Protein AF-A0A804NRL5-F1 (afdb_monomer_lite)

pLDDT: mean 80.85, std 10.73, range [49.12, 95.56]

Structure (mmCIF, N/CA/C/O backbone):
data_AF-A0A804NRL5-F1
#
_entry.id   AF-A0A804NRL5-F1
#
loop_
_atom_site.group_PDB
_atom_site.id
_atom_site.type_symbol
_atom_site.label_atom_id
_atom_site.label_alt_id
_atom_site.label_comp_id
_atom_site.label_asym_id
_atom_site.label_entity_id
_atom_site.label_seq_id
_atom_site.pdbx_PDB_ins_code
_atom_site.Cartn_x
_atom_site.Cartn_y
_atom_site.Cartn_z
_atom_site.occupancy
_atom_site.B_iso_or_equiv
_atom_site.auth_seq_id
_atom_site.auth_comp_id
_atom_site.auth_asym_id
_atom_site.auth_atom_id
_atom_site.pdbx_PDB_model_num
ATOM 1 N N . MET A 1 1 ? 30.553 -17.348 25.376 1.00 49.12 1 MET A N 1
ATOM 2 C CA . MET A 1 1 ? 30.753 -17.806 23.984 1.00 49.12 1 MET A CA 1
ATOM 3 C C . MET A 1 1 ? 29.526 -17.380 23.199 1.00 49.12 1 MET A C 1
ATOM 5 O O . MET A 1 1 ? 28.440 -17.793 23.583 1.00 49.12 1 MET A O 1
ATOM 9 N N . ALA A 1 2 ? 29.659 -16.495 22.206 1.00 60.78 2 ALA A N 1
ATOM 10 C CA . ALA A 1 2 ? 28.523 -16.126 21.360 1.00 60.78 2 ALA A CA 1
ATOM 11 C C . ALA A 1 2 ? 27.988 -17.386 20.659 1.00 60.78 2 ALA A C 1
ATOM 13 O O . ALA A 1 2 ? 28.780 -18.205 20.186 1.00 60.78 2 ALA A O 1
ATOM 14 N N . ASP A 1 3 ? 26.666 -17.565 20.644 1.00 69.88 3 ASP A N 1
ATOM 15 C CA . ASP A 1 3 ? 26.032 -18.693 19.963 1.00 69.88 3 ASP A CA 1
ATOM 16 C C . ASP A 1 3 ? 26.430 -18.654 18.482 1.00 69.88 3 ASP A C 1
ATOM 18 O O . ASP A 1 3 ? 26.223 -17.655 17.789 1.00 69.88 3 ASP A O 1
ATOM 22 N N . ARG A 1 4 ? 27.010 -19.753 17.990 1.00 70.50 4 ARG A N 1
ATOM 23 C CA . ARG A 1 4 ? 27.468 -19.898 16.603 1.00 70.50 4 ARG A CA 1
ATOM 24 C C . ARG A 1 4 ? 26.329 -19.603 15.609 1.00 70.50 4 ARG A C 1
ATOM 26 O O . ARG A 1 4 ? 26.605 -19.151 14.502 1.00 70.50 4 ARG A O 1
ATOM 33 N N . ARG A 1 5 ? 25.063 -19.773 16.021 1.00 71.38 5 ARG A N 1
ATOM 34 C CA . ARG A 1 5 ? 23.864 -19.420 15.237 1.00 71.38 5 ARG A CA 1
ATOM 35 C C . ARG A 1 5 ? 23.692 -17.912 15.024 1.00 71.38 5 ARG A C 1
ATOM 37 O O . ARG A 1 5 ? 23.237 -17.506 13.956 1.00 71.38 5 ARG A O 1
ATOM 44 N N . ILE A 1 6 ? 24.062 -17.081 16.000 1.00 69.94 6 ILE A N 1
ATOM 45 C CA . ILE A 1 6 ? 23.970 -15.613 15.898 1.00 69.94 6 ILE A CA 1
ATOM 46 C C . ILE A 1 6 ? 24.985 -15.108 14.868 1.00 69.94 6 ILE A C 1
ATOM 48 O O . ILE A 1 6 ? 24.618 -14.356 13.969 1.00 69.94 6 ILE A O 1
ATOM 52 N N . ILE A 1 7 ? 26.215 -15.629 14.914 1.00 69.38 7 ILE A N 1
ATOM 53 C CA . ILE A 1 7 ? 27.290 -15.275 13.971 1.00 69.38 7 ILE A CA 1
ATOM 54 C C . ILE A 1 7 ? 26.889 -15.625 12.527 1.00 69.38 7 ILE A C 1
ATOM 56 O O . ILE A 1 7 ? 27.091 -14.829 11.612 1.00 69.38 7 ILE A O 1
ATOM 60 N N . THR A 1 8 ? 26.252 -16.784 12.307 1.00 80.19 8 THR A N 1
ATOM 61 C CA . THR A 1 8 ? 25.775 -17.168 10.966 1.00 80.19 8 THR A CA 1
ATOM 62 C C . THR A 1 8 ? 24.623 -16.299 10.459 1.00 80.19 8 THR A C 1
ATOM 64 O O . THR A 1 8 ? 24.550 -16.025 9.262 1.00 80.19 8 THR A O 1
ATOM 67 N N . TRP A 1 9 ? 23.729 -15.850 11.348 1.00 76.12 9 TRP A N 1
ATOM 68 C CA . TRP A 1 9 ? 22.603 -14.984 10.981 1.00 76.12 9 TRP A CA 1
ATOM 69 C C . TRP A 1 9 ? 23.052 -13.566 10.635 1.00 76.12 9 TRP A C 1
ATOM 71 O O . TRP A 1 9 ? 22.529 -12.979 9.687 1.00 76.12 9 TRP A O 1
ATOM 81 N N . GLU A 1 10 ? 24.014 -13.015 11.373 1.00 83.69 10 GLU A N 1
ATOM 82 C CA . GLU A 1 10 ? 24.595 -11.706 11.060 1.00 83.69 10 GLU A CA 1
ATOM 83 C C . GLU A 1 10 ? 25.354 -11.736 9.730 1.00 83.69 10 GLU A C 1
ATOM 85 O O . GLU A 1 10 ? 25.114 -10.874 8.886 1.00 83.69 10 GLU A O 1
ATOM 90 N N . PHE A 1 11 ? 26.139 -12.791 9.471 1.00 87.56 11 PHE A N 1
ATOM 91 C CA . PHE A 1 11 ? 26.817 -12.979 8.185 1.00 87.56 11 PHE A CA 1
ATOM 92 C C . PHE A 1 11 ? 25.837 -13.002 7.002 1.00 87.56 11 PHE A C 1
ATOM 94 O O . PHE A 1 11 ? 26.061 -12.339 5.992 1.00 87.56 11 PHE A O 1
ATOM 101 N N . TRP A 1 12 ? 24.715 -13.719 7.126 1.00 84.62 12 TRP A N 1
ATOM 102 C CA . TRP A 1 12 ? 23.694 -13.752 6.075 1.00 84.62 12 TRP A CA 1
ATOM 103 C C . TRP A 1 12 ? 22.984 -12.408 5.888 1.00 84.62 12 TRP A C 1
ATOM 105 O O . TRP A 1 12 ? 22.726 -12.014 4.750 1.00 84.62 12 TRP A O 1
ATOM 115 N N . LYS A 1 13 ? 22.693 -11.674 6.971 1.00 85.00 13 LYS A N 1
ATOM 116 C CA . LYS A 1 13 ? 22.122 -10.319 6.875 1.00 85.00 13 LYS A CA 1
ATOM 117 C C . LYS A 1 13 ? 23.062 -9.368 6.134 1.00 85.00 13 LYS A C 1
ATOM 119 O O . LYS A 1 13 ? 22.594 -8.626 5.270 1.00 85.00 13 LYS A O 1
ATOM 124 N N . ASP A 1 14 ? 24.361 -9.422 6.421 1.00 84.56 14 ASP A N 1
ATOM 125 C CA . ASP A 1 14 ? 25.365 -8.600 5.741 1.00 84.56 14 ASP A CA 1
ATOM 126 C C . ASP A 1 14 ? 25.602 -9.040 4.295 1.00 84.56 14 ASP A C 1
ATOM 128 O O . ASP A 1 14 ? 25.743 -8.187 3.421 1.00 84.56 14 ASP A O 1
ATOM 132 N N . ALA A 1 15 ? 25.545 -10.341 3.997 1.00 84.06 15 ALA A N 1
ATOM 133 C CA . ALA A 1 15 ? 25.601 -10.841 2.625 1.00 84.06 15 ALA A CA 1
ATOM 134 C C . ALA A 1 15 ? 24.403 -10.348 1.794 1.00 84.06 15 ALA A C 1
ATOM 136 O O . ALA A 1 15 ? 24.583 -9.856 0.679 1.00 84.06 15 ALA A O 1
ATOM 137 N N . ILE A 1 16 ? 23.185 -10.402 2.349 1.00 82.44 16 ILE A N 1
ATOM 138 C CA . ILE A 1 16 ? 21.977 -9.865 1.701 1.00 82.44 16 ILE A CA 1
ATOM 139 C C . ILE A 1 16 ? 22.093 -8.345 1.525 1.00 82.44 16 ILE A C 1
ATOM 141 O O . ILE A 1 16 ? 21.786 -7.824 0.452 1.00 82.44 16 ILE A O 1
ATOM 145 N N . ARG A 1 17 ? 22.577 -7.620 2.543 1.00 76.00 17 ARG A N 1
ATOM 146 C CA . ARG A 1 17 ? 22.795 -6.168 2.473 1.00 76.00 17 ARG A CA 1
ATOM 147 C C . ARG A 1 17 ? 23.840 -5.796 1.419 1.00 76.00 17 ARG A C 1
ATOM 149 O O . ARG A 1 17 ? 23.598 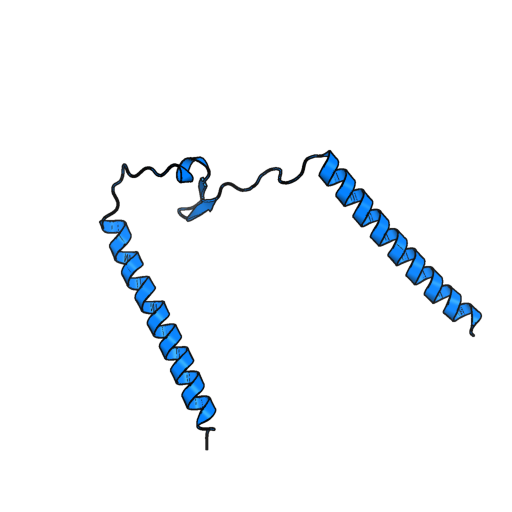-4.888 0.628 1.00 76.00 17 ARG A O 1
ATOM 156 N N . SER A 1 18 ? 24.958 -6.513 1.359 1.00 76.12 18 SER A N 1
ATOM 157 C CA . SER A 1 18 ? 26.010 -6.323 0.355 1.00 76.12 18 SER A CA 1
ATOM 158 C C . SER A 1 18 ? 25.469 -6.555 -1.057 1.00 76.12 18 SER A C 1
ATOM 160 O O . SER A 1 18 ? 25.624 -5.695 -1.926 1.00 76.12 18 SER A O 1
ATOM 162 N N . LYS A 1 19 ? 24.700 -7.636 -1.256 1.00 73.50 19 LYS A N 1
ATOM 163 C CA . LYS A 1 19 ? 24.011 -7.899 -2.524 1.00 73.50 19 LYS A CA 1
ATOM 164 C C . LYS A 1 19 ? 23.000 -6.818 -2.886 1.00 73.50 19 LYS A C 1
ATOM 166 O O . LYS A 1 19 ? 22.952 -6.408 -4.040 1.00 73.50 19 LYS A O 1
ATOM 171 N N . SER A 1 20 ? 22.262 -6.278 -1.915 1.00 66.50 20 SER A N 1
ATOM 172 C CA . SER A 1 20 ? 21.363 -5.142 -2.157 1.00 66.50 20 SER A CA 1
ATOM 173 C C . SER A 1 20 ? 22.114 -3.873 -2.599 1.00 66.50 20 SER A C 1
ATOM 175 O O . SER A 1 20 ? 21.601 -3.109 -3.415 1.00 66.50 20 SER A O 1
ATOM 177 N N . GLY A 1 21 ? 23.357 -3.687 -2.138 1.00 63.78 21 GLY A N 1
ATOM 178 C CA . GLY A 1 21 ? 24.234 -2.586 -2.543 1.00 63.78 21 GLY A CA 1
ATOM 179 C C . GLY A 1 21 ? 24.692 -2.657 -4.005 1.00 63.78 21 GLY A C 1
ATOM 180 O O . GLY A 1 21 ? 24.778 -1.617 -4.659 1.00 63.78 21 GLY A O 1
ATOM 181 N N . GLU A 1 22 ? 24.905 -3.859 -4.557 1.00 61.38 22 GLU A N 1
ATOM 182 C CA . GLU A 1 22 ? 25.278 -4.051 -5.974 1.00 61.38 22 GLU A CA 1
ATOM 183 C C . GLU A 1 22 ? 24.210 -3.481 -6.932 1.00 61.38 22 GLU A C 1
ATOM 185 O O . GLU A 1 22 ? 24.536 -2.950 -7.997 1.00 61.38 22 GLU A O 1
ATOM 190 N N . HIS A 1 23 ? 22.928 -3.514 -6.544 1.00 60.94 23 HIS A N 1
ATOM 191 C CA . HIS A 1 23 ? 21.843 -2.913 -7.330 1.00 60.94 23 HIS A CA 1
ATOM 192 C C . HIS A 1 23 ? 21.968 -1.388 -7.443 1.00 60.94 23 HIS A C 1
ATOM 194 O O . HIS A 1 23 ? 21.585 -0.824 -8.468 1.00 60.94 23 HIS A O 1
ATOM 200 N N . GLY A 1 24 ? 22.527 -0.723 -6.427 1.00 62.25 24 GLY A N 1
ATOM 201 C CA . GLY A 1 24 ? 22.727 0.726 -6.421 1.00 62.25 24 GLY A CA 1
ATOM 202 C C . GLY A 1 24 ? 23.755 1.196 -7.451 1.00 62.25 24 GLY A C 1
ATOM 203 O O . GLY A 1 24 ? 23.582 2.258 -8.043 1.00 62.25 24 GLY A O 1
ATOM 204 N N . VAL A 1 25 ? 24.790 0.391 -7.719 1.00 64.50 25 VAL A N 1
ATOM 205 C CA . VAL A 1 25 ? 25.822 0.712 -8.723 1.00 64.50 25 VAL A CA 1
ATOM 206 C C . VAL A 1 25 ? 25.213 0.733 -10.125 1.00 64.50 25 VAL A C 1
ATOM 208 O O . VAL A 1 25 ? 25.369 1.711 -10.851 1.00 64.50 25 VAL A O 1
ATOM 211 N N . LYS A 1 26 ? 24.389 -0.269 -10.455 1.00 64.75 26 LYS A N 1
ATOM 212 C CA . LYS A 1 26 ? 23.687 -0.356 -11.748 1.00 64.75 26 LYS A CA 1
ATOM 213 C C . LYS A 1 26 ? 22.672 0.766 -11.985 1.00 64.75 26 LYS A C 1
ATOM 215 O O . LYS A 1 26 ? 22.220 0.942 -13.110 1.00 64.75 26 LYS A O 1
ATOM 220 N N . LEU A 1 27 ? 22.247 1.491 -10.949 1.00 68.12 27 LEU A N 1
ATOM 221 C CA . LEU A 1 27 ? 21.356 2.648 -11.099 1.00 68.12 27 LEU A CA 1
ATOM 222 C C . LEU A 1 27 ? 22.118 3.926 -11.469 1.00 68.12 27 LEU A C 1
ATOM 224 O O . LEU A 1 27 ? 21.505 4.821 -12.039 1.00 68.12 27 LEU A O 1
ATOM 228 N N . LYS A 1 28 ? 23.426 4.002 -11.180 1.00 65.44 28 LYS A N 1
ATOM 229 C CA . LYS A 1 28 ? 24.273 5.160 -11.511 1.00 65.44 28 LYS A CA 1
ATOM 230 C C . LYS A 1 28 ? 24.675 5.211 -12.982 1.00 65.44 28 LYS A C 1
ATOM 232 O O . LYS A 1 28 ? 24.780 6.299 -13.520 1.00 65.44 28 LYS A O 1
ATOM 237 N N . GLU A 1 29 ? 24.841 4.057 -13.624 1.00 64.25 29 GLU A N 1
ATOM 238 C CA . GLU A 1 29 ? 25.190 3.969 -15.053 1.00 64.25 29 GLU A CA 1
ATOM 239 C C . GLU A 1 29 ? 23.992 4.302 -15.955 1.00 64.25 29 GLU A C 1
ATOM 241 O O . GLU A 1 29 ? 24.137 4.884 -17.021 1.00 64.25 29 GLU A O 1
ATOM 246 N N . LYS A 1 30 ? 22.773 3.972 -15.512 1.00 67.81 30 LYS A N 1
ATOM 247 C CA . LYS A 1 30 ? 21.543 4.183 -16.287 1.00 67.81 30 LYS A CA 1
ATOM 248 C C . LYS A 1 30 ? 21.2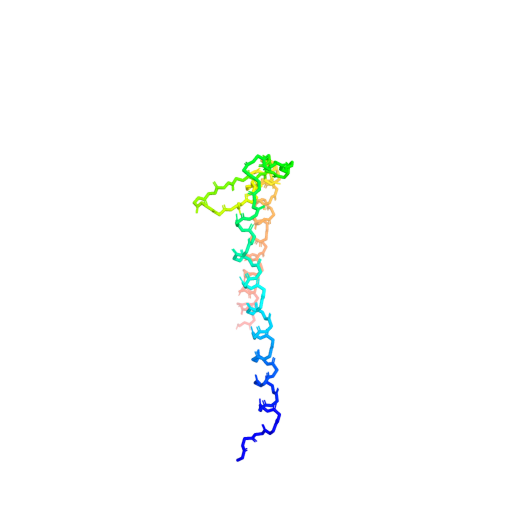95 5.623 -16.754 1.00 67.81 30 LYS A C 1
ATOM 250 O O . LYS A 1 30 ? 20.951 5.748 -17.923 1.00 67.81 30 LYS A O 1
ATOM 255 N N . PRO A 1 31 ? 21.425 6.685 -15.929 1.00 68.31 31 PRO A N 1
ATOM 256 C CA . PRO A 1 31 ? 21.154 8.051 -16.379 1.00 68.31 31 PRO A CA 1
ATOM 257 C C . PRO A 1 31 ? 22.049 8.496 -17.543 1.00 68.31 31 PRO A C 1
ATOM 259 O O . PRO A 1 31 ? 21.577 9.238 -18.398 1.00 68.31 31 PRO A O 1
ATOM 262 N N . GLU A 1 32 ? 23.293 8.011 -17.622 1.00 64.69 32 GLU A N 1
ATOM 263 C CA . GLU A 1 32 ? 24.253 8.401 -18.669 1.00 64.69 32 GLU A CA 1
ATOM 264 C C . GLU A 1 32 ? 23.885 7.860 -20.060 1.00 64.69 32 GLU A C 1
ATOM 266 O O . GLU A 1 32 ? 24.249 8.462 -21.066 1.00 64.69 32 GLU A O 1
ATOM 271 N N . PHE A 1 33 ? 23.116 6.768 -20.128 1.00 67.56 33 PHE A N 1
ATOM 272 C CA . PHE A 1 33 ? 22.676 6.143 -21.381 1.00 67.56 33 PHE A CA 1
ATOM 273 C C . PHE A 1 33 ? 21.198 6.403 -21.713 1.00 6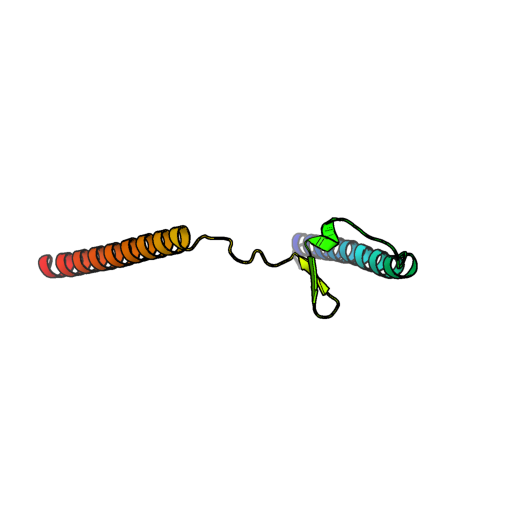7.56 33 PHE A C 1
ATOM 275 O O . PHE A 1 33 ? 20.646 5.750 -22.600 1.00 67.56 33 PHE A O 1
ATOM 282 N N . THR A 1 34 ? 20.531 7.322 -21.006 1.00 76.38 34 THR A N 1
ATOM 283 C CA . THR A 1 34 ? 19.130 7.656 -21.311 1.00 76.38 34 THR A CA 1
ATOM 284 C C . THR A 1 34 ? 19.020 8.525 -22.562 1.00 76.38 34 THR A C 1
ATOM 286 O O . THR A 1 34 ? 19.725 9.522 -22.709 1.00 76.38 34 THR A O 1
ATOM 289 N N . ASN A 1 35 ? 18.118 8.151 -23.474 1.00 78.81 35 ASN A N 1
ATOM 290 C CA . ASN A 1 35 ? 17.774 8.983 -24.622 1.00 78.81 35 ASN A CA 1
ATOM 291 C C . ASN A 1 35 ? 16.823 10.103 -24.150 1.00 78.81 35 ASN A C 1
ATOM 293 O O . ASN A 1 35 ? 15.767 9.781 -23.605 1.00 78.81 35 ASN A O 1
ATOM 297 N N . PRO A 1 36 ? 17.138 11.397 -24.350 1.00 78.19 36 PRO A N 1
ATOM 298 C CA . PRO A 1 36 ? 16.264 12.493 -23.921 1.00 78.19 36 PRO A CA 1
ATOM 299 C C . PRO A 1 36 ? 14.876 12.469 -24.580 1.00 78.19 36 PRO A C 1
ATOM 301 O O . PRO A 1 36 ? 13.920 12.956 -23.980 1.00 78.19 36 PRO A O 1
ATOM 304 N N . ASP A 1 37 ? 14.751 11.860 -25.762 1.00 84.25 37 ASP A N 1
ATOM 305 C CA . ASP A 1 37 ? 13.482 11.728 -26.491 1.00 84.25 37 ASP A CA 1
ATOM 306 C C . ASP A 1 37 ? 12.725 10.432 -26.150 1.00 84.25 37 ASP A C 1
ATOM 308 O O . ASP A 1 37 ? 11.753 10.061 -26.814 1.00 84.25 37 ASP A O 1
ATOM 312 N N . GLU A 1 38 ? 13.171 9.694 -25.131 1.00 85.06 38 GLU A N 1
ATOM 313 C CA . GLU A 1 38 ? 12.518 8.462 -24.715 1.00 85.06 38 GLU A CA 1
ATOM 314 C C . GLU A 1 38 ? 11.127 8.745 -24.138 1.00 85.06 38 GLU A C 1
ATOM 316 O O . GLU A 1 38 ? 10.955 9.406 -23.112 1.00 85.06 38 GLU A O 1
ATOM 321 N N . PHE A 1 39 ? 10.113 8.196 -24.801 1.00 85.81 39 PHE A N 1
ATOM 322 C CA . PHE A 1 39 ? 8.727 8.311 -24.383 1.00 85.81 39 PHE A CA 1
ATOM 323 C C . PHE A 1 39 ? 8.108 6.933 -24.180 1.00 85.81 39 PHE A C 1
ATOM 325 O O . PHE A 1 39 ? 8.000 6.122 -25.100 1.00 85.81 39 PHE A O 1
ATOM 332 N N . TYR A 1 40 ? 7.614 6.703 -22.967 1.00 85.44 40 TYR A N 1
ATOM 333 C CA . TYR A 1 40 ? 6.786 5.551 -22.643 1.00 85.44 40 TYR A CA 1
ATOM 334 C C . TYR A 1 40 ? 5.338 5.990 -22.465 1.00 85.44 40 TYR A C 1
ATOM 336 O O . TYR A 1 40 ? 5.070 6.946 -21.746 1.00 85.44 40 TYR A O 1
ATOM 344 N N . PHE A 1 41 ? 4.373 5.223 -22.980 1.00 87.88 41 PHE A N 1
ATOM 345 C CA . PHE A 1 41 ? 2.939 5.502 -22.780 1.00 87.88 41 PHE A CA 1
ATOM 346 C C . PHE A 1 41 ? 2.537 5.638 -21.301 1.00 87.88 41 PHE A C 1
ATOM 348 O O . PHE A 1 41 ? 1.610 6.372 -20.967 1.00 87.88 41 PHE A O 1
ATOM 355 N N . LYS A 1 42 ? 3.271 4.982 -20.391 1.00 84.69 42 LYS A N 1
ATOM 356 C CA . LYS A 1 42 ? 3.094 5.130 -18.937 1.00 84.69 42 LYS A CA 1
ATOM 357 C C . LYS A 1 42 ? 3.311 6.567 -18.448 1.00 84.69 42 LYS A C 1
ATOM 359 O O . LYS A 1 42 ? 2.699 6.944 -17.453 1.00 84.69 42 LYS A O 1
ATOM 364 N N . MET A 1 43 ? 4.118 7.369 -19.151 1.00 83.81 43 MET A N 1
ATOM 365 C CA . MET A 1 43 ? 4.376 8.771 -18.814 1.00 83.81 43 MET A CA 1
ATOM 366 C C . MET A 1 43 ? 3.102 9.617 -18.855 1.00 83.81 43 MET A C 1
ATOM 368 O O . MET A 1 43 ? 2.949 10.489 -18.009 1.00 83.81 43 MET A O 1
ATOM 372 N N . ILE A 1 44 ? 2.148 9.291 -19.738 1.00 85.19 44 ILE A N 1
ATOM 373 C CA . ILE A 1 44 ? 0.844 9.973 -19.851 1.00 85.19 44 ILE A CA 1
ATOM 374 C C . ILE A 1 44 ? 0.054 9.890 -18.533 1.00 85.19 44 ILE A C 1
ATOM 376 O O . ILE A 1 44 ? -0.598 10.848 -18.124 1.00 85.19 44 ILE A O 1
ATOM 380 N N . ASN A 1 45 ? 0.146 8.751 -17.840 1.00 82.75 45 ASN A N 1
ATOM 381 C CA . ASN A 1 45 ? -0.597 8.462 -16.609 1.00 82.75 45 ASN A CA 1
ATOM 382 C C . ASN A 1 45 ? 0.257 8.652 -15.346 1.00 82.75 45 ASN A C 1
ATOM 384 O O . ASN A 1 45 ? -0.043 8.105 -14.284 1.00 82.75 45 ASN A O 1
ATOM 388 N N . SER A 1 46 ? 1.341 9.413 -15.447 1.00 84.50 46 SER A N 1
ATOM 389 C CA . SER A 1 46 ? 2.272 9.663 -14.351 1.00 84.50 46 SER A CA 1
ATOM 390 C C . SER A 1 46 ? 2.680 11.129 -14.333 1.00 84.50 46 SER A C 1
ATOM 392 O O . SER A 1 46 ? 2.513 11.841 -15.318 1.00 84.50 46 SER A O 1
ATOM 394 N N . ARG A 1 47 ? 3.224 11.593 -13.214 1.00 83.19 47 ARG A N 1
ATOM 395 C CA . ARG A 1 47 ? 3.773 12.944 -13.104 1.00 83.19 47 ARG A CA 1
ATOM 396 C C . ARG A 1 47 ? 5.092 12.918 -12.354 1.00 83.19 47 ARG A C 1
ATOM 398 O O . ARG A 1 47 ? 5.235 12.216 -11.354 1.00 83.19 47 ARG A O 1
ATOM 405 N N . THR A 1 48 ? 6.038 13.734 -12.789 1.00 84.75 48 THR A N 1
ATOM 406 C CA . THR A 1 48 ? 7.275 13.967 -12.043 1.00 84.75 48 THR A CA 1
ATOM 407 C C . THR A 1 48 ? 7.044 15.125 -11.078 1.00 84.75 48 THR A C 1
ATOM 409 O O . THR A 1 48 ? 6.733 16.232 -11.506 1.00 84.75 48 THR A O 1
ATOM 412 N N . VAL A 1 49 ? 7.163 14.881 -9.769 1.00 83.12 49 VAL A N 1
ATOM 413 C CA . VAL A 1 49 ? 7.004 15.913 -8.726 1.00 83.12 49 VAL A CA 1
ATOM 414 C C . VAL A 1 49 ? 8.295 15.984 -7.921 1.00 83.12 49 VAL A C 1
ATOM 416 O O . VAL A 1 49 ? 8.659 15.012 -7.260 1.00 83.12 49 VAL A O 1
ATOM 419 N N . GLY A 1 50 ? 9.000 17.117 -7.995 1.00 84.94 50 GLY A N 1
ATOM 420 C CA . GLY A 1 50 ? 10.292 17.302 -7.320 1.00 84.94 50 GLY A CA 1
ATOM 421 C C . GLY A 1 50 ? 11.383 16.342 -7.811 1.00 84.94 50 GLY A C 1
ATOM 422 O O . GLY A 1 50 ? 12.149 15.830 -7.005 1.00 84.94 50 GLY A O 1
ATOM 423 N N . GLY A 1 51 ? 11.400 16.020 -9.110 1.00 82.56 51 GLY A N 1
ATOM 424 C CA . GLY A 1 51 ? 12.356 15.072 -9.705 1.00 82.56 51 GLY A CA 1
ATOM 425 C C . GLY A 1 51 ? 12.041 13.590 -9.461 1.00 82.56 51 GLY A C 1
ATOM 426 O O . GLY A 1 51 ? 12.705 12.727 -10.022 1.00 82.56 51 GLY A O 1
ATOM 427 N N . ILE A 1 52 ? 11.007 13.273 -8.675 1.00 82.38 52 ILE A N 1
ATOM 428 C CA . ILE A 1 52 ? 10.589 11.895 -8.401 1.00 82.38 52 ILE A CA 1
ATOM 429 C C . ILE A 1 52 ? 9.390 11.555 -9.287 1.00 82.38 52 ILE A C 1
ATOM 431 O O . ILE A 1 52 ? 8.345 12.210 -9.208 1.00 82.38 52 ILE A O 1
ATOM 435 N N . HIS A 1 53 ? 9.528 10.515 -10.111 1.00 83.62 53 HIS A N 1
ATOM 436 C CA . HIS A 1 53 ? 8.423 9.958 -10.885 1.00 83.62 53 HIS A CA 1
ATOM 437 C C . HIS A 1 53 ? 7.378 9.363 -9.938 1.00 83.62 53 HIS A C 1
ATOM 439 O O . HIS A 1 53 ? 7.673 8.451 -9.163 1.00 83.62 53 HIS A O 1
ATOM 445 N N . ARG A 1 54 ? 6.151 9.881 -9.991 1.00 83.06 54 ARG A N 1
ATOM 446 C CA . ARG A 1 54 ? 5.013 9.363 -9.232 1.00 83.06 54 ARG A CA 1
ATOM 447 C C . ARG A 1 54 ? 3.925 8.917 -10.205 1.00 83.06 54 ARG A C 1
ATOM 449 O O . ARG A 1 54 ? 3.644 9.645 -11.162 1.00 83.06 54 ARG A O 1
ATOM 456 N N . PRO A 1 55 ? 3.266 7.771 -9.963 1.00 81.56 55 PRO A N 1
ATOM 457 C CA . PRO A 1 55 ? 2.029 7.478 -10.674 1.00 81.56 55 PRO A CA 1
ATOM 458 C C . PRO A 1 55 ? 1.036 8.622 -10.430 1.00 81.56 55 PRO A C 1
ATOM 460 O O . PRO A 1 55 ? 1.082 9.279 -9.379 1.00 81.56 55 PRO A O 1
ATOM 463 N N . LYS A 1 56 ? 0.167 8.903 -11.407 1.00 77.94 56 LYS A N 1
ATOM 464 C CA . LYS A 1 56 ? -0.913 9.870 -11.208 1.00 77.94 56 LYS A CA 1
ATOM 465 C C . LYS A 1 56 ? -1.707 9.414 -9.977 1.00 77.94 56 LYS A C 1
ATOM 467 O O . LYS A 1 56 ? -2.017 8.224 -9.892 1.00 77.94 56 LYS A O 1
ATOM 472 N N . PRO A 1 57 ? -1.961 10.298 -8.995 1.00 74.00 57 PRO A N 1
ATOM 473 C CA . PRO A 1 57 ? -2.831 9.928 -7.892 1.00 74.00 57 PRO A CA 1
ATOM 474 C C . PRO A 1 57 ? -4.161 9.460 -8.485 1.00 74.00 57 PRO A C 1
ATOM 476 O O . PRO A 1 57 ? -4.657 10.045 -9.449 1.00 74.00 57 PRO A O 1
ATOM 479 N N . GLU A 1 58 ? -4.692 8.361 -7.958 1.00 73.12 58 GLU A N 1
ATOM 480 C CA . GLU A 1 58 ? -6.048 7.914 -8.269 1.00 73.12 58 GLU A CA 1
ATOM 481 C C . GLU A 1 58 ? -7.022 8.907 -7.621 1.00 73.12 58 GLU A C 1
ATOM 483 O O . GLU A 1 58 ? -7.595 8.653 -6.561 1.00 73.12 58 GLU A O 1
ATOM 488 N N . ASP A 1 59 ? -7.121 10.094 -8.213 1.00 68.56 59 ASP A N 1
ATOM 489 C CA . ASP A 1 59 ? -8.088 11.105 -7.824 1.00 68.56 59 ASP A CA 1
ATOM 490 C C . ASP A 1 59 ? -9.479 10.539 -8.155 1.00 68.56 59 ASP A C 1
ATOM 492 O O . ASP A 1 59 ? -9.720 10.089 -9.276 1.00 68.56 59 ASP A O 1
ATOM 496 N N . ASN A 1 60 ? -10.374 10.534 -7.163 1.00 67.06 60 ASN A N 1
ATOM 497 C CA . ASN A 1 60 ? -11.742 10.000 -7.236 1.00 67.06 60 ASN A CA 1
ATOM 498 C C . ASN A 1 60 ? -11.851 8.470 -7.371 1.00 67.06 60 ASN A C 1
ATOM 500 O O . ASN A 1 60 ? -12.605 7.973 -8.203 1.00 67.06 60 ASN A O 1
ATOM 504 N N . LYS A 1 61 ? -11.165 7.704 -6.505 1.00 78.69 61 LYS A N 1
ATOM 505 C CA . LYS A 1 61 ? -11.400 6.245 -6.392 1.00 78.69 61 LYS A CA 1
ATOM 506 C C . LYS A 1 61 ? -12.867 5.871 -6.159 1.00 78.69 61 LYS A C 1
ATOM 508 O O . LYS A 1 61 ? -13.250 4.758 -6.492 1.00 78.69 61 LYS A O 1
ATOM 513 N N . TYR A 1 62 ? -13.631 6.772 -5.545 1.00 84.00 62 TYR A N 1
ATOM 514 C CA . TYR A 1 62 ? -15.026 6.560 -5.199 1.00 84.00 62 TYR A CA 1
ATOM 515 C C . TYR A 1 62 ? -15.889 7.670 -5.777 1.00 84.00 62 TYR A C 1
ATOM 517 O O . TYR A 1 62 ? -15.528 8.849 -5.695 1.00 84.00 62 TYR A O 1
ATOM 525 N N . THR A 1 63 ? -17.042 7.291 -6.316 1.00 87.88 63 THR A N 1
ATOM 526 C CA . THR A 1 63 ? -18.106 8.236 -6.650 1.00 87.88 63 THR A CA 1
ATOM 527 C C . THR A 1 63 ? -18.701 8.837 -5.373 1.00 87.88 63 THR A C 1
ATOM 529 O O . THR A 1 63 ? -18.515 8.332 -4.261 1.00 87.88 63 THR A O 1
ATOM 532 N N . GLU A 1 64 ? -19.445 9.933 -5.507 1.00 88.62 64 GLU A N 1
ATOM 533 C CA . GLU A 1 64 ? -20.141 10.547 -4.370 1.00 88.62 64 GLU A CA 1
ATOM 534 C C . GLU A 1 64 ? -21.138 9.581 -3.710 1.00 88.62 64 GLU A C 1
ATOM 536 O O . GLU A 1 64 ? -21.265 9.557 -2.483 1.00 88.62 64 GLU A O 1
ATOM 541 N N . GLU A 1 65 ? -21.788 8.731 -4.508 1.00 89.88 65 GLU A N 1
ATOM 542 C CA . GLU A 1 65 ? -22.700 7.687 -4.033 1.00 89.88 65 GLU A CA 1
ATOM 543 C C . GLU A 1 65 ? -21.963 6.627 -3.206 1.00 89.88 65 GLU A C 1
ATOM 545 O O . GLU A 1 65 ? -22.410 6.255 -2.118 1.00 89.88 65 GLU A O 1
ATOM 550 N N . GLU A 1 66 ? -20.797 6.176 -3.671 1.00 90.12 66 GLU A N 1
ATOM 551 C CA . GLU A 1 66 ? -19.956 5.218 -2.947 1.00 90.12 66 GLU A CA 1
ATOM 552 C C . GLU A 1 66 ? -19.429 5.803 -1.631 1.00 90.12 66 GLU A C 1
ATOM 554 O O . GLU A 1 66 ? -19.433 5.125 -0.599 1.00 90.12 66 GLU A O 1
ATOM 559 N N . LEU A 1 67 ? -19.045 7.084 -1.632 1.00 91.00 67 LEU A N 1
ATOM 560 C CA . LEU A 1 67 ? -18.656 7.808 -0.420 1.00 91.00 67 LEU A CA 1
ATOM 561 C C . LEU A 1 67 ? -19.815 7.909 0.578 1.00 91.00 67 LEU A C 1
ATOM 563 O O . LEU A 1 67 ? -19.606 7.744 1.782 1.00 91.00 67 LEU A O 1
ATOM 567 N N . LEU A 1 68 ? -21.036 8.168 0.103 1.00 92.31 68 LEU A N 1
ATOM 568 C CA . LEU A 1 68 ? -22.226 8.219 0.951 1.00 92.31 68 LEU A CA 1
ATOM 569 C C . LEU A 1 68 ? -22.542 6.843 1.554 1.00 92.31 68 LEU A C 1
ATOM 571 O O . LEU A 1 68 ? -22.830 6.739 2.747 1.00 92.31 68 LEU A O 1
ATOM 575 N N . LEU A 1 69 ? -22.431 5.779 0.757 1.00 92.94 69 LEU A N 1
ATOM 576 C CA . LEU A 1 69 ? -22.595 4.403 1.223 1.00 92.94 69 LEU A CA 1
ATOM 577 C C . LEU A 1 69 ? -21.562 4.036 2.294 1.00 92.94 69 LEU A C 1
ATOM 579 O O . LEU A 1 69 ? -21.925 3.412 3.293 1.00 92.94 69 LEU A O 1
ATOM 583 N N . LEU A 1 70 ? -20.298 4.437 2.120 1.00 92.25 70 LEU A N 1
ATOM 584 C CA . LEU A 1 70 ? -19.246 4.201 3.110 1.00 92.25 70 LEU A CA 1
ATOM 585 C C . LEU A 1 70 ? -19.542 4.937 4.424 1.00 92.25 70 LEU A C 1
ATOM 587 O O . LEU A 1 70 ? -19.542 4.317 5.484 1.00 92.25 70 LEU A O 1
ATOM 591 N N . LYS A 1 71 ? -19.921 6.220 4.348 1.00 92.56 71 LYS A N 1
ATOM 592 C CA . LYS A 1 71 ? -20.334 7.015 5.519 1.00 92.56 71 LYS A CA 1
ATOM 593 C C . LYS A 1 71 ? -21.516 6.386 6.262 1.00 92.56 71 LYS A C 1
ATOM 595 O O . LYS A 1 71 ? -21.509 6.325 7.490 1.00 92.56 71 LYS A O 1
ATOM 600 N N . ASN A 1 72 ? -22.517 5.891 5.533 1.00 91.12 72 ASN A N 1
ATOM 601 C CA . ASN A 1 72 ? -23.679 5.225 6.123 1.00 91.12 72 ASN A CA 1
ATOM 602 C C . ASN A 1 72 ? -23.299 3.911 6.822 1.00 91.12 72 ASN A C 1
ATOM 604 O O . ASN A 1 72 ? -23.798 3.632 7.914 1.00 91.12 72 ASN A O 1
ATOM 608 N N . LYS A 1 73 ? -22.397 3.120 6.224 1.00 91.38 73 LYS A N 1
ATOM 609 C CA . LYS A 1 73 ? -21.868 1.887 6.829 1.00 91.38 73 LYS A CA 1
ATOM 610 C C . LYS A 1 73 ? -21.100 2.174 8.119 1.00 91.38 73 LYS A C 1
ATOM 612 O O . LYS A 1 73 ? -21.384 1.542 9.137 1.00 91.38 73 LYS A O 1
ATOM 617 N N . ASP A 1 74 ? -20.197 3.150 8.095 1.00 92.44 74 ASP A N 1
ATOM 618 C CA . ASP A 1 74 ? -19.405 3.541 9.266 1.00 92.44 74 ASP A CA 1
ATOM 619 C C . ASP A 1 74 ? -20.301 4.047 10.399 1.00 92.44 74 ASP A C 1
ATOM 621 O O . ASP A 1 74 ? -20.164 3.633 11.553 1.00 92.44 74 ASP A O 1
ATOM 625 N N . MET A 1 75 ? -21.292 4.879 10.071 1.00 91.56 75 MET A N 1
ATOM 626 C CA . MET A 1 75 ? -22.286 5.347 11.034 1.00 91.56 75 MET A CA 1
ATOM 627 C C . MET A 1 75 ? -23.073 4.180 11.650 1.00 91.56 75 MET A C 1
ATOM 629 O O . MET A 1 75 ? -23.275 4.149 12.866 1.00 91.56 75 MET A O 1
ATOM 633 N N . GLY A 1 76 ? -23.469 3.189 10.845 1.00 93.75 76 GLY A N 1
ATOM 634 C CA . GLY A 1 76 ? -24.125 1.971 11.325 1.00 93.75 76 GLY A CA 1
ATOM 635 C C . GLY A 1 76 ? -23.262 1.178 12.312 1.00 93.75 76 GLY A C 1
ATOM 636 O O . GLY A 1 76 ? -23.748 0.779 13.373 1.00 93.75 76 GLY A O 1
ATOM 637 N N . TYR A 1 77 ? -21.970 1.011 12.012 1.00 93.81 77 TYR A N 1
ATOM 638 C CA . TYR A 1 77 ? -21.017 0.335 12.898 1.00 93.81 77 TYR A CA 1
ATOM 639 C C . TYR A 1 77 ? -20.827 1.076 14.230 1.00 93.81 77 TYR A C 1
ATOM 641 O O . TYR A 1 77 ? -20.841 0.460 15.302 1.00 93.81 77 TYR A O 1
ATOM 649 N N . ILE A 1 78 ? -20.709 2.405 14.189 1.00 93.88 78 ILE A N 1
ATOM 650 C CA . ILE A 1 78 ? -20.586 3.243 15.390 1.00 93.88 78 ILE A CA 1
ATOM 651 C C . ILE A 1 78 ? -21.837 3.109 16.268 1.00 93.88 78 ILE A C 1
ATOM 653 O O . ILE A 1 78 ? -21.727 2.874 17.474 1.00 93.88 78 ILE A O 1
ATOM 657 N N . LEU A 1 79 ? -23.032 3.200 15.677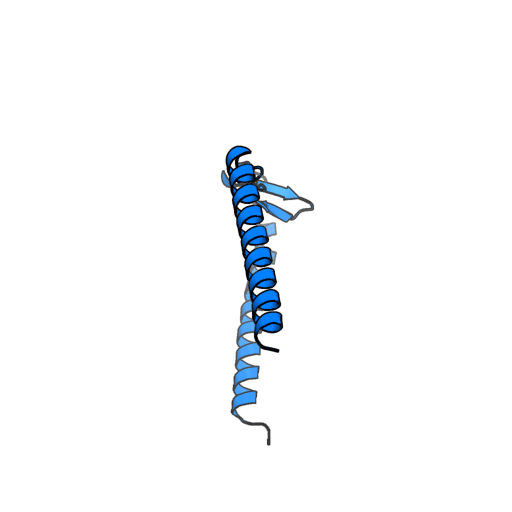 1.00 95.38 79 LEU A N 1
ATOM 658 C CA . LEU A 1 79 ? -24.294 3.055 16.407 1.00 95.38 79 LEU A CA 1
ATOM 659 C C . LEU A 1 79 ? -24.434 1.668 17.040 1.00 95.38 79 LEU A C 1
ATOM 661 O O . LEU A 1 79 ? -24.804 1.571 18.213 1.00 95.38 79 LEU A O 1
ATOM 665 N N . GLN A 1 80 ? -24.098 0.604 16.307 1.00 95.50 80 GLN A N 1
ATOM 666 C CA . GLN A 1 80 ? -24.096 -0.760 16.836 1.00 95.50 80 GLN A CA 1
ATOM 667 C C . GLN A 1 80 ? -23.116 -0.902 18.008 1.00 95.50 80 GLN A C 1
ATOM 669 O O . GLN A 1 8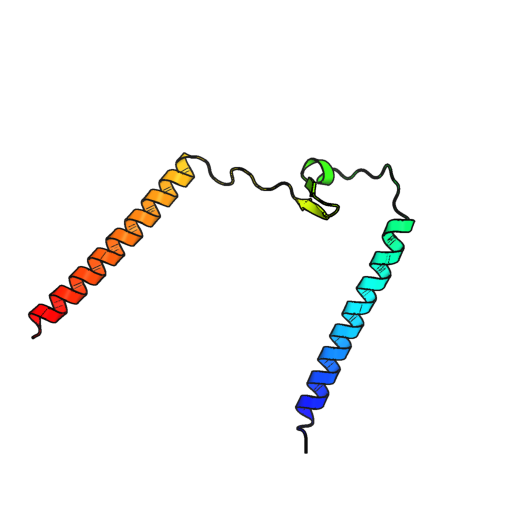0 ? -23.473 -1.466 19.043 1.00 95.50 80 GLN A O 1
ATOM 674 N N . SER A 1 81 ? -21.914 -0.335 17.887 1.00 95.38 81 SER A N 1
ATOM 675 C CA . SER A 1 81 ? -20.899 -0.350 18.946 1.00 95.38 81 SER A CA 1
ATOM 676 C C . SER A 1 81 ? -21.403 0.341 20.218 1.00 95.38 81 SER A C 1
ATOM 678 O O . SER A 1 81 ? -21.338 -0.233 21.307 1.00 95.38 81 SER A O 1
ATOM 680 N N . ILE A 1 82 ? -22.011 1.526 20.083 1.00 95.56 82 ILE A N 1
ATOM 681 C CA . ILE A 1 82 ? -22.629 2.263 21.198 1.00 95.56 82 ILE A CA 1
ATOM 682 C C . ILE A 1 82 ? -23.762 1.451 21.839 1.00 95.56 82 ILE A C 1
ATOM 684 O O . ILE A 1 82 ? -23.887 1.413 23.065 1.00 95.56 82 ILE A O 1
ATOM 688 N N . GLN A 1 83 ? -24.610 0.803 21.037 1.00 95.19 83 GLN A N 1
ATOM 689 C CA . GLN A 1 83 ? -25.699 -0.029 21.550 1.00 95.19 83 GLN A CA 1
ATOM 690 C C . GLN A 1 83 ? -25.171 -1.243 22.322 1.00 95.19 83 GLN A C 1
ATOM 692 O O . GLN A 1 83 ? -25.682 -1.539 23.404 1.00 95.19 83 GLN A O 1
ATOM 697 N N . CYS A 1 84 ? -24.136 -1.914 21.815 1.00 94.88 84 CYS A N 1
ATOM 698 C CA . CYS A 1 84 ? -23.471 -3.017 22.504 1.00 94.88 84 CYS A CA 1
ATOM 699 C C . CYS A 1 84 ? -22.899 -2.576 23.857 1.00 94.88 84 CYS A C 1
ATOM 701 O O . CYS A 1 84 ? -23.168 -3.232 24.864 1.00 94.88 84 CYS A O 1
ATOM 703 N N . GLU A 1 85 ? -22.197 -1.441 23.917 1.00 93.56 85 GLU A N 1
ATOM 704 C CA . GLU A 1 85 ? -21.676 -0.898 25.180 1.00 93.56 85 GLU A CA 1
ATOM 705 C C . GLU A 1 85 ? -22.797 -0.531 26.161 1.00 93.56 85 GLU A C 1
ATOM 707 O O . GLU A 1 85 ? -22.762 -0.933 27.325 1.00 93.56 85 GLU A O 1
ATOM 712 N N . LYS A 1 86 ? -23.871 0.121 25.695 1.00 94.38 86 LYS A N 1
ATOM 713 C CA . LYS A 1 86 ? -25.051 0.402 26.532 1.00 94.38 86 LYS A CA 1
ATOM 714 C C . LYS A 1 86 ? -25.680 -0.876 27.094 1.00 94.38 86 LYS A C 1
ATOM 716 O O . LYS A 1 86 ? -26.101 -0.884 28.250 1.00 94.38 86 LYS A O 1
ATOM 721 N N . ARG A 1 87 ? -25.761 -1.952 26.303 1.00 93.00 87 ARG A N 1
ATOM 722 C CA . ARG A 1 87 ? -26.299 -3.251 26.751 1.00 93.00 87 ARG A CA 1
ATOM 723 C C . ARG A 1 87 ? -25.399 -3.904 27.798 1.00 93.00 87 ARG A C 1
ATOM 725 O O . ARG A 1 87 ? -25.925 -4.386 28.795 1.00 93.00 87 ARG A O 1
ATOM 732 N N . LYS A 1 88 ? -24.073 -3.865 27.621 1.00 92.69 88 LYS A N 1
ATOM 733 C CA . LYS A 1 88 ? -23.108 -4.358 28.619 1.00 92.69 88 LYS A CA 1
ATOM 734 C C . LYS A 1 88 ? -23.223 -3.595 29.939 1.00 92.69 88 LYS A C 1
ATOM 736 O O . LYS A 1 88 ? -23.279 -4.222 30.992 1.00 92.69 88 LYS A O 1
ATOM 741 N N . SER A 1 89 ? -23.307 -2.264 29.894 1.00 87.69 89 SER A N 1
ATOM 742 C CA . SER A 1 89 ? -23.455 -1.436 31.099 1.00 87.69 89 SER A CA 1
ATOM 743 C C . SER A 1 89 ? -24.767 -1.713 31.836 1.00 87.69 89 SER A C 1
ATOM 745 O O . SER A 1 89 ? -24.760 -1.867 33.052 1.00 87.69 89 SER A O 1
ATOM 747 N N . LYS A 1 90 ? -25.884 -1.854 31.109 1.00 89.56 90 LYS A N 1
ATOM 748 C CA . LYS A 1 90 ? -27.181 -2.243 31.694 1.00 89.56 90 LYS A CA 1
ATOM 749 C C . LYS A 1 90 ? -27.152 -3.645 32.305 1.00 89.56 90 LYS A C 1
ATOM 751 O O . LYS A 1 90 ? -27.685 -3.838 33.388 1.00 89.56 90 LYS A O 1
ATOM 756 N N . ALA A 1 91 ? -26.519 -4.608 31.633 1.00 89.75 91 ALA A N 1
ATOM 757 C CA . ALA A 1 91 ? -26.386 -5.966 32.153 1.00 89.75 91 ALA A CA 1
ATOM 758 C C . ALA A 1 91 ? -25.614 -5.987 33.481 1.00 89.75 91 ALA A C 1
ATOM 760 O O . ALA A 1 91 ? -26.065 -6.633 34.415 1.00 89.75 91 ALA A O 1
ATOM 761 N N . LYS A 1 92 ? -24.522 -5.214 33.591 1.00 86.94 92 LYS A N 1
ATOM 762 C CA . LYS A 1 92 ? -23.753 -5.072 34.839 1.00 86.94 92 LYS A CA 1
ATOM 763 C C . LYS A 1 92 ? -24.558 -4.442 35.982 1.00 86.94 92 LYS A C 1
ATOM 765 O O . LYS A 1 92 ? -24.357 -4.825 37.124 1.00 86.94 92 LYS A O 1
ATOM 770 N N . LEU A 1 93 ? -25.444 -3.487 35.682 1.00 83.62 93 LEU A N 1
ATOM 771 C CA . LEU A 1 93 ? -26.308 -2.843 36.682 1.00 83.62 93 LEU A CA 1
ATOM 772 C C . LEU A 1 93 ? -27.422 -3.764 37.198 1.00 83.62 93 LEU A C 1
ATOM 774 O O . LEU A 1 93 ? -27.843 -3.601 38.331 1.00 83.62 93 LEU A O 1
ATOM 778 N N . ASN A 1 94 ? -27.893 -4.715 36.387 1.00 78.38 94 ASN A N 1
ATOM 779 C CA . ASN A 1 94 ? -28.952 -5.651 36.782 1.00 78.38 94 ASN A CA 1
ATOM 780 C C . ASN A 1 94 ? -28.430 -6.877 37.555 1.00 78.38 94 ASN A C 1
ATOM 782 O O . ASN A 1 94 ? -29.232 -7.647 38.075 1.00 78.38 94 ASN A O 1
ATOM 786 N N . THR A 1 95 ? -27.113 -7.108 37.565 1.00 74.00 95 THR A N 1
ATOM 787 C CA . THR A 1 95 ? -26.466 -8.247 38.245 1.00 74.00 95 THR A CA 1
ATOM 788 C C . THR A 1 95 ? -25.829 -7.887 39.592 1.00 74.00 95 THR A C 1
ATOM 790 O O . THR A 1 95 ? -25.243 -8.770 40.216 1.00 74.00 95 THR A O 1
ATOM 793 N N . SER A 1 96 ? -25.914 -6.622 40.011 1.00 60.41 96 SER A N 1
ATOM 794 C CA . SER A 1 96 ? -25.452 -6.104 41.310 1.00 60.41 96 SER A CA 1
ATOM 795 C C . SER A 1 96 ? -26.644 -5.757 42.191 1.00 60.41 96 SER A C 1
ATOM 797 O O . SER A 1 96 ? -26.516 -5.929 43.420 1.00 60.41 96 SER A O 1
#

Foldseek 3Di:
DPDPVVVVVVVVVVVVVVVVVVVVVVVVVVVVPDDPPDDDPQVVQWDQDPNDIGGNP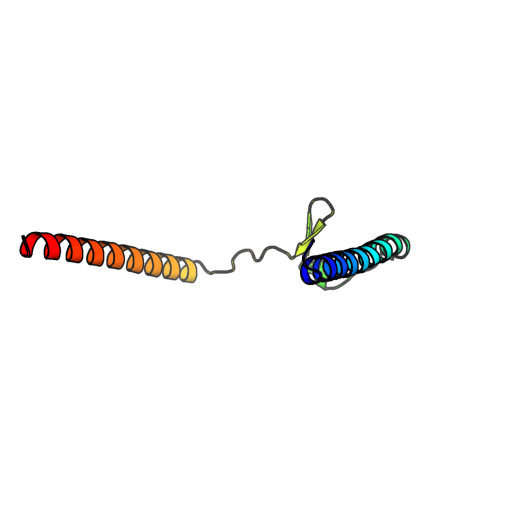PPPPDDPVRVVVVVVVVVVVVVVVVVVVVVVVVVVVVVD

Secondary structure (DSSP, 8-state):
---HHHHHHHHHHHHHHHHHHHHHHHHHHGGGG--TT---GGGGGEEEETTEEEEPP-TTSS-HHHHHHHHHHHHHHHHHHHHHHHHHHHHHHH--

Sequence (96 aa):
MADRRIITWEFWKDAIRSKSGEHGVKLKEKPEFTNPDEFYFKMINSRTVGGIHRPKPEDNKYTEEELLLLKNKDMGYILQSIQCEKRKSKAKLNTS

InterPro domains:
  IPR007144 Small-subunit processome, Utp11 [PF03998] (26-90)
  IPR007144 Small-subunit processome, Utp11 [PTHR12838] (25-91)

Radius of gyration: 28.29 Å; chains: 1; bounding box: 60×37×68 Å

Organism: Zea mays (NCBI:txid4577)